Protein AF-A0A6J2YQ98-F1 (afdb_monomer_lite)

pLDDT: mean 81.85, std 14.24, range [52.94, 97.56]

Foldseek 3Di:
DPVVVVVVVVVVVVVVVVVVVVVVVVVVVVVVVVVVVVVVVVVPDDDPPPPDPDDDDDDDDPDPPDDDPCQQVDADPNHGPLFAWDWDWDQDQWWIKIFIATSVRHTDDIWILVNVPQDTNRRNDPVSVVSRVVVVQVVCVVVVRPGD

Radius of gyration: 34.72 Å; chains: 1; bounding box: 72×34×102 Å

Sequence (148 aa):
MLNNFRYRITVTNVCNTVQTVMKNTLHLAYNLQNKIDKKIMLKSLPRKDEGTIGEKNANISTFEVYPNSFIDTLVVGGLRFRDLPIINIRTSRNNTIINVTDEKGVPKFIHSCGIEGFKNARKGTNIAAQSTAVTFGRRLIEKGIDTV

Secondary structure (DSSP, 8-state):
-HHHHHHHHHHHHHHHHHHHHHHHHHHHHHHHHHHHHHHHHHHHSPP----S-PPP-----S---S--TTGGG-EETTEEGGGS-EEEEEEETTEEEEEEE-TT--EEEEEETTTTT--GGGGGSHHHHHHHHHHHHHHHHTTT----

Structure (mmCIF, N/CA/C/O backbone):
data_AF-A0A6J2YQ98-F1
#
_entry.id   AF-A0A6J2YQ98-F1
#
loop_
_atom_site.group_PDB
_atom_site.id
_atom_site.type_symbol
_atom_site.label_atom_id
_atom_site.label_alt_id
_atom_site.label_comp_id
_atom_site.label_asym_id
_atom_site.label_entity_id
_atom_site.label_seq_id
_atom_site.pdbx_PDB_ins_code
_atom_site.Cartn_x
_atom_site.Cartn_y
_atom_site.Cartn_z
_atom_site.occupancy
_atom_site.B_iso_or_equiv
_atom_site.auth_seq_id
_atom_site.auth_comp_id
_atom_site.auth_asym_id
_atom_site.auth_atom_id
_atom_site.pdbx_PDB_model_num
ATOM 1 N N . MET A 1 1 ? -53.623 20.627 77.942 1.00 53.22 1 MET A N 1
ATOM 2 C CA . MET A 1 1 ? -53.467 19.663 76.822 1.00 53.22 1 MET A CA 1
ATOM 3 C C . MET A 1 1 ? -53.182 20.304 75.451 1.00 53.22 1 MET A C 1
ATOM 5 O O . MET A 1 1 ? -52.636 19.615 74.602 1.00 53.22 1 MET A O 1
ATOM 9 N N . LEU A 1 2 ? -53.467 21.595 75.213 1.00 53.91 2 LEU A N 1
ATOM 10 C CA . LEU A 1 2 ? -53.312 22.234 73.887 1.00 53.91 2 LEU A CA 1
ATOM 11 C C . LEU A 1 2 ? -51.854 22.537 73.454 1.00 53.91 2 LEU A C 1
ATOM 13 O O . LEU A 1 2 ? -51.557 22.520 72.260 1.00 53.91 2 LEU A O 1
ATOM 17 N N . ASN A 1 3 ? -50.924 22.751 74.396 1.00 52.94 3 ASN A N 1
ATOM 18 C CA . ASN A 1 3 ? -49.529 23.112 74.077 1.00 52.94 3 ASN A CA 1
ATOM 19 C C . ASN A 1 3 ? -48.711 21.961 73.458 1.00 52.94 3 ASN A C 1
ATOM 21 O O . ASN A 1 3 ? -47.913 22.200 72.554 1.00 52.94 3 ASN A O 1
ATOM 25 N N . ASN A 1 4 ? -48.966 20.711 73.864 1.00 56.38 4 ASN A N 1
ATOM 26 C CA . ASN A 1 4 ? -48.289 19.532 73.302 1.00 56.38 4 ASN A CA 1
ATOM 27 C C . ASN A 1 4 ? -48.722 19.237 71.857 1.00 56.38 4 ASN A C 1
ATOM 29 O O . ASN A 1 4 ? -47.937 18.714 71.069 1.00 56.38 4 ASN A O 1
ATOM 33 N N . PHE A 1 5 ? -49.952 19.602 71.484 1.00 56.75 5 PHE A N 1
ATOM 34 C CA . PHE A 1 5 ? -50.463 19.396 70.128 1.00 56.75 5 PHE A CA 1
ATOM 35 C C . PHE A 1 5 ? -49.858 20.406 69.140 1.00 56.75 5 PHE A C 1
ATOM 37 O O . PHE A 1 5 ? -49.443 20.028 68.047 1.00 56.75 5 PHE A O 1
ATOM 44 N N . ARG A 1 6 ? -49.702 21.675 69.556 1.00 57.25 6 ARG A N 1
ATOM 45 C CA . ARG A 1 6 ? -49.017 22.705 68.755 1.00 57.25 6 ARG A CA 1
ATOM 46 C C . ARG A 1 6 ? -47.535 22.395 68.531 1.00 57.25 6 ARG A C 1
ATOM 48 O O . ARG A 1 6 ? -47.084 22.508 67.397 1.00 57.25 6 ARG A O 1
ATOM 55 N N . TYR A 1 7 ? -46.813 21.947 69.562 1.00 58.56 7 TYR A N 1
ATOM 56 C CA . TYR A 1 7 ? -45.402 21.550 69.433 1.00 58.56 7 TYR A CA 1
ATOM 57 C C . TYR A 1 7 ? -45.205 20.357 68.490 1.00 58.56 7 TYR A C 1
ATOM 59 O O . TYR A 1 7 ? -44.253 20.312 67.719 1.00 58.56 7 TYR A O 1
ATOM 67 N N . ARG A 1 8 ? -46.124 19.387 68.506 1.00 59.53 8 ARG A N 1
ATOM 68 C CA . ARG A 1 8 ? -46.042 18.227 67.615 1.00 59.53 8 ARG A CA 1
ATOM 69 C C . ARG A 1 8 ? -46.260 18.630 66.153 1.00 59.53 8 ARG A C 1
ATOM 71 O O . ARG A 1 8 ? -45.486 18.216 65.296 1.00 59.53 8 ARG A O 1
ATOM 78 N N . ILE A 1 9 ? -47.236 19.496 65.865 1.00 61.94 9 ILE A N 1
ATOM 79 C CA . ILE A 1 9 ? -47.488 20.010 64.505 1.00 61.94 9 ILE A CA 1
ATOM 80 C C . ILE A 1 9 ? -46.285 20.810 63.978 1.00 61.94 9 ILE A C 1
ATOM 82 O O . ILE A 1 9 ? -45.873 20.605 62.836 1.00 61.94 9 ILE A O 1
ATOM 86 N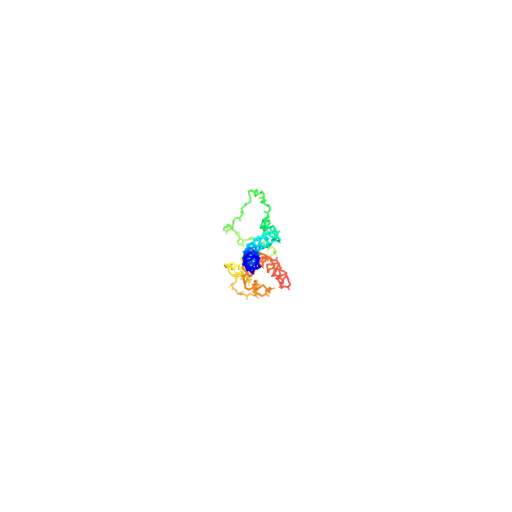 N . THR A 1 10 ? -45.676 21.677 64.796 1.00 63.69 10 THR A N 1
ATOM 87 C CA . THR A 1 10 ? -44.508 22.466 64.369 1.00 63.69 10 THR A CA 1
ATOM 88 C C . THR A 1 10 ? -43.290 21.587 64.088 1.00 63.69 10 THR A C 1
ATOM 90 O O . THR A 1 10 ? -42.658 21.761 63.050 1.00 63.69 10 THR A O 1
ATOM 93 N N . VAL A 1 11 ? -43.002 20.587 64.928 1.00 65.19 11 VAL A N 1
ATOM 94 C CA . VAL A 1 11 ? -41.884 19.649 64.706 1.00 65.19 11 VAL A CA 1
ATOM 95 C C . VAL A 1 11 ? -42.098 18.799 63.448 1.00 65.19 11 VAL A C 1
ATOM 97 O O . VAL A 1 11 ? -41.157 18.590 62.683 1.00 65.19 11 VAL A O 1
ATOM 100 N N . THR A 1 12 ? -43.333 18.363 63.176 1.00 65.19 12 THR A N 1
ATOM 101 C CA . THR A 1 12 ? -43.627 17.567 61.968 1.00 65.19 12 THR A CA 1
ATOM 102 C C . THR A 1 12 ? -43.475 18.408 60.693 1.00 65.19 12 THR A C 1
ATOM 104 O O . THR A 1 12 ? -42.912 17.942 59.704 1.00 65.19 12 THR A O 1
ATOM 107 N N . ASN A 1 13 ? -43.895 19.677 60.727 1.00 62.59 13 ASN A N 1
ATOM 108 C CA . ASN A 1 13 ? -43.735 20.603 59.602 1.00 62.59 13 ASN A CA 1
ATOM 109 C C . ASN A 1 13 ? -42.267 20.967 59.336 1.00 62.59 13 ASN A C 1
ATOM 111 O O . ASN A 1 13 ? -41.870 21.047 58.176 1.00 62.59 13 ASN A O 1
ATOM 115 N N . VAL A 1 14 ? -41.454 21.139 60.384 1.00 70.81 14 VAL A N 1
ATOM 116 C CA . VAL A 1 14 ? -40.002 21.360 60.257 1.00 70.81 14 VAL A CA 1
ATOM 117 C C . VAL A 1 14 ? -39.303 20.118 59.691 1.00 70.81 14 VAL A C 1
ATOM 119 O O . VAL A 1 14 ? -38.440 20.233 58.827 1.00 70.81 14 VAL A O 1
ATOM 122 N N . CYS A 1 15 ? -39.698 18.915 60.111 1.00 63.50 15 CYS A N 1
ATOM 123 C CA . CYS A 1 15 ? -39.134 17.678 59.571 1.00 63.50 15 CYS A CA 1
ATOM 124 C C . CYS A 1 15 ? -39.439 17.517 58.068 1.00 63.50 15 CYS A C 1
ATOM 126 O O . CYS A 1 15 ? -38.535 17.258 57.272 1.00 63.50 15 CYS A O 1
ATOM 128 N N . ASN A 1 16 ? -40.686 17.773 57.656 1.00 62.91 16 ASN A N 1
ATOM 129 C CA . ASN A 1 16 ? -41.101 17.686 56.254 1.00 62.91 16 ASN A CA 1
ATOM 130 C C . ASN A 1 16 ? -40.417 18.733 55.357 1.00 62.91 16 ASN A C 1
ATOM 132 O O . ASN A 1 16 ? -40.047 18.422 54.220 1.00 62.91 16 ASN A O 1
ATOM 136 N N . THR A 1 17 ? -40.204 19.960 55.843 1.00 61.38 17 THR A N 1
ATOM 137 C CA . THR A 1 17 ? -39.467 20.985 55.086 1.00 61.38 17 THR A CA 1
ATOM 138 C C . THR A 1 17 ? -37.991 20.627 54.942 1.00 61.38 17 THR A C 1
ATOM 140 O O . THR A 1 17 ? -37.473 20.690 53.829 1.00 61.38 17 THR A O 1
ATOM 143 N N . VAL A 1 18 ? -37.331 20.145 56.002 1.00 67.19 18 VAL A N 1
ATOM 144 C CA . VAL A 1 18 ? -35.937 19.666 55.934 1.00 67.19 18 VAL A CA 1
ATOM 145 C C . VAL A 1 18 ? -35.798 18.515 54.932 1.00 67.19 18 VAL A C 1
ATOM 147 O O . VAL A 1 18 ? -34.901 18.532 54.088 1.00 67.19 18 VAL A O 1
ATOM 150 N N . GLN A 1 19 ? -36.722 17.553 54.943 1.00 62.03 19 GLN A N 1
ATOM 151 C CA . GLN A 1 19 ? -36.682 16.401 54.040 1.00 62.03 19 GLN A CA 1
ATOM 152 C C . GLN A 1 19 ? -36.931 16.784 52.571 1.00 62.03 19 GLN A C 1
ATOM 154 O O . GLN A 1 19 ? -36.364 16.175 51.663 1.00 62.03 19 GLN A O 1
ATOM 159 N N . THR A 1 20 ? -37.727 17.827 52.326 1.00 61.16 20 THR A N 1
ATOM 160 C CA . THR A 1 20 ? -37.971 18.370 50.979 1.00 61.16 20 THR A CA 1
ATOM 161 C C . THR A 1 20 ? -36.767 19.166 50.465 1.00 61.16 20 THR A C 1
ATOM 163 O O . THR A 1 20 ? -36.365 19.000 49.313 1.00 61.16 20 THR A O 1
ATOM 166 N N . VAL A 1 21 ? -36.126 19.966 51.326 1.00 63.75 21 VAL A N 1
ATOM 167 C CA . VAL A 1 21 ? -34.891 20.698 50.994 1.00 63.75 21 VAL A CA 1
ATOM 168 C C . VAL A 1 21 ? -33.754 19.727 50.664 1.00 63.75 21 VAL A C 1
ATOM 170 O O . VAL A 1 21 ? -33.077 19.923 49.658 1.00 63.75 21 VAL A O 1
ATOM 173 N N . MET A 1 22 ? -33.595 18.644 51.436 1.00 60.69 22 MET A N 1
ATOM 174 C CA . MET A 1 22 ? -32.572 17.621 51.180 1.00 60.69 22 MET A CA 1
ATOM 175 C C . MET A 1 22 ? -32.788 16.849 49.870 1.00 60.69 22 MET A C 1
ATOM 177 O O . MET A 1 22 ? -31.829 16.553 49.161 1.00 60.69 22 MET A O 1
ATOM 181 N N . LYS A 1 23 ? -34.037 16.542 49.496 1.00 63.16 23 LYS A N 1
ATOM 182 C CA . LYS A 1 23 ? -34.330 15.901 48.199 1.00 63.16 23 LYS A CA 1
ATOM 183 C C . LYS A 1 23 ? -33.979 16.814 47.020 1.00 63.16 23 LYS A C 1
ATOM 185 O O . LYS A 1 23 ? -33.380 16.359 46.046 1.00 63.16 23 LYS A O 1
ATOM 190 N N . ASN A 1 24 ? -34.293 18.104 47.122 1.00 62.91 24 ASN A N 1
ATOM 191 C CA . ASN A 1 24 ? -34.018 19.071 46.057 1.00 62.91 24 ASN A CA 1
ATOM 192 C C . ASN A 1 24 ? -32.517 19.362 45.897 1.00 62.91 24 ASN A C 1
ATOM 194 O O . ASN A 1 24 ? -32.040 19.520 44.771 1.00 62.91 24 ASN A O 1
ATOM 198 N N . THR A 1 25 ? -31.748 19.379 46.990 1.00 64.31 25 THR A N 1
ATOM 199 C CA . THR A 1 25 ? -30.288 19.554 46.922 1.00 64.31 25 THR A CA 1
ATOM 200 C C . THR A 1 25 ? -29.582 18.353 46.297 1.00 64.31 25 THR A C 1
ATOM 202 O O . THR A 1 25 ? -28.637 18.556 45.537 1.00 64.31 25 THR A O 1
ATOM 205 N N . LEU A 1 26 ? -30.063 17.124 46.516 1.00 68.12 26 LEU A N 1
ATOM 206 C CA . LEU A 1 26 ? -29.508 15.922 45.875 1.00 68.12 26 LEU A CA 1
ATOM 207 C C . LEU A 1 26 ? -29.696 15.929 44.347 1.00 68.12 26 LEU A C 1
ATOM 209 O O . LEU A 1 26 ? -28.757 15.630 43.607 1.00 68.12 26 LEU A O 1
ATOM 213 N N . HIS A 1 27 ? -30.869 16.340 43.854 1.00 69.38 27 HIS A N 1
ATOM 214 C CA . HIS A 1 27 ? -31.119 16.465 42.411 1.00 69.38 27 HIS A CA 1
ATOM 215 C C . HIS A 1 27 ? -30.264 17.555 41.746 1.00 69.38 27 HIS A C 1
ATOM 217 O O . HIS A 1 27 ? -29.793 17.378 40.617 1.00 69.38 27 HIS A O 1
ATOM 223 N N . LEU A 1 28 ? -30.034 18.680 42.432 1.00 68.69 28 LEU A N 1
ATOM 224 C CA . LEU A 1 28 ? -29.165 19.743 41.924 1.00 68.69 28 LEU A CA 1
ATOM 225 C C . LEU A 1 28 ? -27.690 19.308 41.925 1.00 68.69 28 LEU A C 1
ATOM 227 O O . LEU A 1 28 ? -26.981 19.543 40.943 1.00 68.69 28 LEU A O 1
ATOM 231 N N . ALA A 1 29 ? -27.252 18.615 42.982 1.00 73.69 29 ALA A N 1
ATOM 232 C CA . ALA A 1 29 ? -25.903 18.069 43.103 1.00 73.69 29 ALA A CA 1
ATOM 233 C C . ALA A 1 29 ? -25.587 17.056 41.991 1.00 73.69 29 ALA A C 1
ATOM 235 O O . ALA A 1 29 ? -24.524 17.140 41.382 1.00 73.69 29 ALA A O 1
ATOM 236 N N . TYR A 1 30 ? -26.525 16.170 41.641 1.00 76.25 30 TYR A N 1
ATOM 237 C CA . TYR A 1 30 ? -26.345 15.201 40.552 1.00 76.25 30 TYR A CA 1
ATOM 238 C C . TYR A 1 30 ? -26.133 15.870 39.181 1.00 76.25 30 TYR A C 1
ATOM 240 O O . TYR A 1 30 ? -25.243 15.498 38.415 1.00 76.25 30 TYR A O 1
ATOM 248 N N . ASN A 1 31 ? -26.903 16.919 38.878 1.00 74.00 31 ASN A N 1
ATOM 249 C CA . ASN A 1 31 ? -26.742 17.677 37.634 1.00 74.00 31 ASN A CA 1
ATOM 250 C C . ASN A 1 31 ? -25.405 18.435 37.570 1.00 74.00 31 ASN A C 1
ATOM 252 O O . ASN A 1 31 ? -24.818 18.573 36.494 1.00 74.00 31 ASN A O 1
ATOM 256 N N . LEU A 1 32 ? -24.919 18.927 38.712 1.00 73.19 32 LEU A N 1
ATOM 257 C CA . LEU A 1 32 ? -23.595 19.539 38.832 1.00 73.19 32 LEU A CA 1
ATOM 258 C C . LEU A 1 32 ? -22.481 18.504 38.651 1.00 73.19 32 LEU A C 1
ATOM 260 O O . LEU A 1 32 ? -21.545 18.771 37.899 1.00 73.19 32 LEU A O 1
ATOM 264 N N . GLN A 1 33 ? -22.620 17.320 39.252 1.00 74.25 33 GLN A N 1
ATOM 265 C CA . GLN A 1 33 ? -21.677 16.212 39.112 1.00 74.25 33 GLN A CA 1
ATOM 266 C C . GLN A 1 33 ? -21.517 15.813 37.640 1.00 74.25 33 GLN A C 1
ATOM 268 O O . GLN A 1 33 ? -20.411 15.856 37.116 1.00 74.25 33 GLN A O 1
ATOM 273 N N . ASN A 1 34 ? -22.623 15.612 36.915 1.00 76.06 34 ASN A N 1
ATOM 274 C CA . ASN A 1 34 ? -22.590 15.296 35.481 1.00 76.06 34 ASN A CA 1
ATOM 275 C C . ASN A 1 34 ? -21.886 16.378 34.638 1.00 76.06 34 ASN A C 1
ATOM 277 O O . ASN A 1 34 ? -21.199 16.073 33.659 1.00 76.06 34 ASN A O 1
ATOM 281 N N . LYS A 1 35 ? -22.036 17.662 34.997 1.00 78.56 35 LYS A N 1
ATOM 282 C CA . LYS A 1 35 ? -21.326 18.768 34.328 1.00 78.56 35 LYS A CA 1
ATOM 283 C C . LYS A 1 35 ? -19.828 18.754 34.637 1.00 78.56 35 LYS A C 1
ATOM 285 O O . LYS A 1 35 ? -19.029 19.032 33.741 1.00 78.56 35 LYS A O 1
ATOM 290 N N . ILE A 1 36 ? -19.455 18.448 35.878 1.00 83.25 36 ILE A N 1
ATOM 29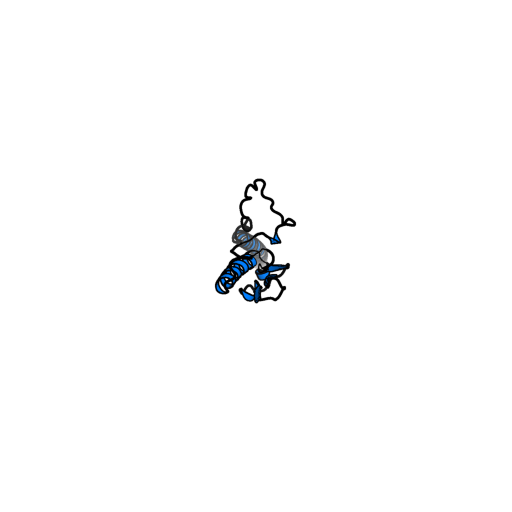1 C CA . ILE A 1 36 ? -18.061 18.318 36.316 1.00 83.25 36 ILE A CA 1
ATOM 292 C C . ILE A 1 36 ? -17.409 17.126 35.610 1.00 83.25 36 ILE A C 1
ATOM 294 O O . ILE A 1 36 ? -16.365 17.306 34.987 1.00 83.25 36 ILE A O 1
ATOM 298 N N . ASP A 1 37 ? -18.066 15.970 35.591 1.00 83.62 37 ASP A N 1
ATOM 299 C CA . ASP A 1 37 ? -17.577 14.746 34.953 1.00 83.62 37 ASP A CA 1
ATOM 300 C C . ASP A 1 37 ? -17.385 14.949 33.448 1.00 83.62 37 ASP A C 1
ATOM 302 O O . ASP A 1 37 ? -16.333 14.621 32.900 1.00 83.62 37 ASP A O 1
ATOM 306 N N . LYS A 1 38 ? -18.333 15.618 32.775 1.00 84.44 38 LYS A N 1
ATOM 307 C CA . LYS A 1 38 ? -18.187 15.990 31.359 1.00 84.44 38 LYS A CA 1
ATOM 308 C C . LYS A 1 38 ? -17.011 16.946 31.128 1.00 84.44 38 LYS A C 1
ATOM 310 O O . LYS A 1 38 ? -16.306 16.817 30.129 1.00 84.44 38 LYS A O 1
ATOM 315 N N . LYS A 1 39 ? -16.770 17.897 32.036 1.00 86.81 39 LYS A N 1
ATOM 316 C CA . LYS A 1 39 ? -15.644 18.845 31.956 1.00 86.81 39 LYS A CA 1
ATOM 317 C C . LYS A 1 39 ? -14.295 18.161 32.208 1.00 86.81 39 LYS A C 1
ATOM 319 O O . LYS 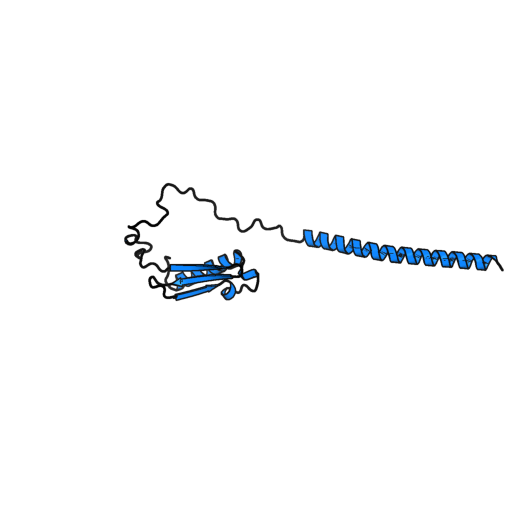A 1 39 ? -13.321 18.505 31.543 1.00 86.81 39 LYS A O 1
ATOM 324 N N . ILE A 1 40 ? -14.234 17.203 33.132 1.00 85.44 40 ILE A N 1
ATOM 325 C CA . ILE A 1 40 ? -13.049 16.375 33.401 1.00 85.44 40 ILE A CA 1
ATOM 326 C C . ILE A 1 40 ? -12.767 15.470 32.198 1.00 85.44 40 ILE A C 1
ATOM 328 O O . ILE A 1 40 ? -11.641 15.450 31.705 1.00 85.44 40 ILE A O 1
ATOM 332 N N . MET A 1 41 ? -13.799 14.820 31.651 1.00 84.44 41 MET A N 1
ATOM 333 C CA . MET A 1 41 ? -13.700 14.00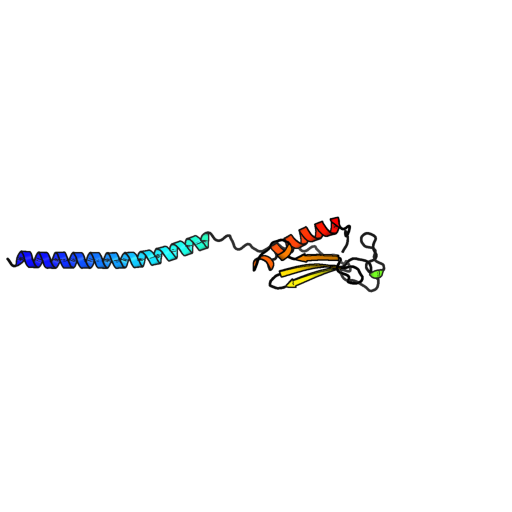5 30.440 1.00 84.44 41 MET A CA 1
ATOM 334 C C . MET A 1 41 ? -13.160 14.826 29.261 1.00 84.44 41 MET A C 1
ATOM 336 O O . MET A 1 41 ? -12.207 14.410 28.609 1.00 84.44 41 MET A O 1
ATOM 340 N N . LEU A 1 42 ? -13.694 16.030 29.028 1.00 81.81 42 LEU A N 1
ATOM 341 C CA . LEU A 1 42 ? -13.219 16.929 27.970 1.00 81.81 42 LEU A CA 1
ATOM 342 C C . LEU A 1 42 ? -11.751 17.351 28.144 1.00 81.81 42 LEU A C 1
ATOM 344 O O . LEU A 1 42 ? -11.052 17.519 27.151 1.00 81.81 42 LEU A O 1
ATOM 348 N N . LYS A 1 43 ? -11.273 17.510 29.384 1.00 82.81 43 LYS A N 1
ATOM 349 C CA . LYS A 1 43 ? -9.861 17.818 29.676 1.00 82.81 43 LYS A CA 1
ATOM 350 C C . LYS A 1 43 ? -8.931 16.617 29.512 1.00 82.81 43 LYS A C 1
ATOM 352 O O . LYS A 1 43 ? -7.747 16.815 29.268 1.00 82.81 43 LYS A O 1
ATOM 357 N N . SER A 1 44 ? -9.456 15.403 29.681 1.00 80.38 44 SER A N 1
ATOM 358 C CA . SER A 1 44 ? -8.713 14.152 29.490 1.00 80.38 44 SER A CA 1
ATOM 359 C C . SER A 1 44 ? -8.562 13.755 28.022 1.00 80.38 44 SER A C 1
ATOM 361 O O . SER A 1 44 ? -7.775 12.865 27.707 1.00 80.38 44 SER A O 1
ATOM 363 N N . LEU A 1 45 ? -9.303 14.410 27.120 1.00 80.44 45 LEU A N 1
ATOM 364 C CA . LEU A 1 45 ? -9.106 14.217 25.693 1.00 80.44 45 LEU A CA 1
ATOM 365 C C . LEU A 1 45 ? -7.670 14.630 25.337 1.00 80.44 45 LEU A C 1
ATOM 367 O O . LEU A 1 45 ? -7.221 15.697 25.771 1.00 80.44 45 LEU A O 1
ATOM 371 N N . PRO A 1 46 ? -6.950 13.819 24.545 1.00 74.50 46 PRO A N 1
ATOM 372 C CA . PRO A 1 46 ? -5.675 14.246 23.995 1.00 74.50 46 PRO A CA 1
ATOM 373 C C . PRO A 1 46 ? -5.869 15.572 23.252 1.00 74.50 46 PRO A C 1
ATOM 375 O O . PRO A 1 46 ? -6.947 15.840 22.704 1.00 74.50 46 PRO A O 1
ATOM 378 N N . ARG A 1 47 ? -4.831 16.421 23.246 1.00 72.56 47 ARG A N 1
ATOM 379 C CA . ARG A 1 47 ? -4.848 17.629 22.412 1.00 72.56 47 ARG A CA 1
ATOM 380 C C . ARG A 1 47 ? -5.191 17.190 20.993 1.00 72.56 47 ARG A C 1
ATOM 382 O O . ARG A 1 47 ? -4.748 16.134 20.554 1.00 72.56 47 ARG A O 1
ATOM 389 N N . LYS A 1 48 ? -6.033 17.968 20.314 1.00 64.56 48 LYS A N 1
ATOM 390 C CA . LYS A 1 48 ? -6.359 17.730 18.911 1.00 64.56 48 LYS A CA 1
ATOM 391 C C . LYS A 1 48 ? -5.031 17.793 18.160 1.00 64.56 48 LYS A C 1
ATOM 393 O O . LYS A 1 48 ? -4.519 18.893 17.985 1.00 64.56 48 LYS A O 1
ATOM 398 N N . ASP A 1 49 ? -4.452 16.632 17.849 1.00 64.38 49 ASP A N 1
ATOM 399 C CA . ASP A 1 49 ? -3.197 16.542 17.110 1.00 64.38 49 ASP A CA 1
ATOM 400 C C . ASP A 1 49 ? -3.339 17.444 15.887 1.00 64.38 49 ASP A C 1
ATOM 402 O O . ASP A 1 49 ? -4.336 17.353 15.157 1.00 64.38 49 ASP A O 1
ATOM 406 N N . GLU A 1 50 ? -2.383 18.350 15.694 1.00 58.47 50 GLU A N 1
ATOM 407 C CA . GLU A 1 50 ? -2.270 19.178 14.495 1.00 58.47 50 GLU A CA 1
ATOM 408 C C . GLU A 1 50 ? -1.856 18.297 13.308 1.00 58.47 50 GLU A C 1
ATOM 410 O O . GLU A 1 50 ? -0.803 18.464 12.714 1.00 58.47 50 GLU A O 1
ATOM 415 N N . GLY A 1 51 ? -2.681 17.301 12.986 1.00 62.28 51 GLY A N 1
ATOM 416 C CA . GLY A 1 51 ? -2.465 16.362 11.902 1.00 62.28 51 GLY A CA 1
ATOM 417 C C . GLY A 1 51 ? -1.121 15.631 11.938 1.00 62.28 51 GLY A C 1
ATOM 418 O O . GLY A 1 51 ? -0.328 15.679 12.875 1.00 62.28 51 GLY A O 1
ATOM 419 N N . THR A 1 52 ? -0.876 14.907 10.858 1.00 56.16 52 THR A N 1
ATOM 420 C CA . THR A 1 52 ? 0.463 14.477 10.475 1.00 56.16 52 THR A CA 1
ATOM 421 C C . THR A 1 52 ? 1.167 15.696 9.891 1.00 56.16 52 THR A C 1
ATOM 423 O O . THR A 1 52 ? 0.706 16.201 8.865 1.00 56.16 52 THR A O 1
ATOM 426 N N . ILE A 1 53 ? 2.241 16.175 10.525 1.00 62.38 53 ILE A N 1
ATOM 427 C CA . ILE A 1 53 ? 3.110 17.216 9.956 1.00 62.38 53 ILE A CA 1
ATOM 428 C C . ILE A 1 53 ? 3.494 16.775 8.540 1.00 62.38 53 ILE A C 1
ATOM 430 O O . ILE A 1 53 ? 4.138 15.743 8.356 1.00 62.38 53 ILE A O 1
ATOM 434 N N . GLY A 1 54 ? 3.009 17.520 7.545 1.00 62.97 54 GLY A N 1
ATOM 435 C CA . GLY A 1 54 ? 3.390 17.328 6.154 1.00 62.97 54 GLY A CA 1
ATOM 436 C C . GLY A 1 54 ? 4.878 17.609 5.976 1.00 62.97 54 GLY A C 1
ATOM 437 O O . GLY A 1 54 ? 5.472 18.392 6.722 1.00 62.97 54 GLY A O 1
ATOM 438 N N . GLU A 1 55 ? 5.485 16.945 5.002 1.00 69.06 55 GLU A N 1
ATOM 439 C CA . GLU A 1 55 ? 6.885 17.153 4.653 1.00 69.06 55 GLU A CA 1
ATOM 440 C C . GLU A 1 55 ? 7.132 18.615 4.233 1.00 69.06 55 GLU A C 1
ATOM 442 O O . GLU A 1 55 ? 6.261 19.272 3.657 1.00 69.06 55 GLU A O 1
ATOM 447 N N . LYS A 1 56 ? 8.304 19.162 4.575 1.00 64.38 56 LYS A N 1
ATOM 448 C CA . LYS A 1 56 ? 8.642 20.565 4.294 1.00 64.38 56 LYS A CA 1
ATOM 449 C C . LYS A 1 56 ? 8.772 20.758 2.781 1.00 64.38 56 LYS A C 1
ATOM 451 O O . LYS A 1 56 ? 9.515 20.023 2.143 1.00 64.38 56 LYS A O 1
ATOM 456 N N . ASN A 1 57 ? 8.098 21.771 2.232 1.00 55.47 57 ASN A N 1
ATOM 457 C CA . ASN A 1 57 ? 8.182 22.116 0.810 1.00 55.47 57 ASN A CA 1
ATOM 458 C C . ASN A 1 57 ? 9.650 22.324 0.396 1.00 55.47 57 ASN A C 1
ATOM 460 O O . ASN A 1 57 ? 10.293 23.278 0.841 1.00 55.47 57 ASN A O 1
ATOM 464 N N . ALA A 1 58 ? 10.179 21.430 -0.441 1.00 61.84 58 ALA A N 1
ATOM 465 C CA . ALA A 1 58 ? 11.482 21.602 -1.066 1.00 61.84 58 ALA A CA 1
ATOM 466 C C . ALA A 1 58 ? 11.406 22.733 -2.103 1.00 61.84 58 ALA A C 1
ATOM 468 O O . ALA A 1 58 ? 10.415 22.872 -2.820 1.00 61.84 58 ALA A O 1
ATOM 469 N N . ASN A 1 59 ? 12.447 23.563 -2.169 1.00 61.78 59 ASN A N 1
ATOM 470 C CA . ASN A 1 59 ? 12.542 24.646 -3.141 1.00 61.78 59 ASN A CA 1
ATOM 471 C C . ASN A 1 59 ? 12.848 24.025 -4.516 1.00 61.78 59 ASN A C 1
ATOM 473 O O . ASN A 1 59 ? 13.975 23.606 -4.771 1.00 61.78 59 ASN A O 1
ATOM 477 N N . ILE A 1 60 ? 11.821 23.879 -5.355 1.00 66.62 60 ILE A N 1
ATOM 478 C CA . ILE A 1 60 ? 11.921 23.271 -6.687 1.00 66.62 60 ILE A CA 1
ATOM 479 C C . ILE A 1 60 ? 12.600 24.286 -7.614 1.00 66.62 60 ILE A C 1
ATOM 481 O O . ILE A 1 60 ? 11.952 25.112 -8.252 1.00 66.62 60 ILE A O 1
ATOM 485 N N . SER A 1 61 ? 13.929 24.257 -7.666 1.00 60.53 61 SER A N 1
ATOM 486 C CA . SER A 1 61 ? 14.686 24.835 -8.778 1.00 60.53 61 SER A CA 1
ATOM 487 C C . SER A 1 61 ? 14.262 24.158 -10.088 1.00 60.53 61 SER A C 1
ATOM 489 O O . SER A 1 61 ? 13.984 22.966 -10.062 1.00 60.53 61 SER A O 1
ATOM 491 N N . THR A 1 62 ? 14.236 24.912 -11.189 1.00 64.25 62 THR A N 1
ATOM 492 C CA . THR A 1 62 ? 13.846 24.645 -12.597 1.00 64.25 62 THR A CA 1
ATOM 493 C C . THR A 1 62 ? 14.153 23.253 -13.200 1.00 64.25 62 THR A C 1
ATOM 495 O O . THR A 1 62 ? 14.766 23.149 -14.257 1.00 64.25 62 THR A O 1
ATOM 498 N N . PHE A 1 63 ? 13.739 22.162 -12.569 1.00 67.31 63 PHE A N 1
ATOM 499 C CA . PHE A 1 63 ? 13.713 20.833 -13.171 1.00 67.31 63 PHE A CA 1
ATOM 500 C C . PHE A 1 63 ? 12.385 20.661 -13.913 1.00 67.31 63 PHE A C 1
ATOM 502 O O . PHE A 1 63 ? 11.338 21.083 -13.416 1.00 67.31 63 PHE A O 1
ATOM 509 N N . GLU A 1 64 ? 12.406 20.059 -15.105 1.00 71.44 64 GLU A N 1
ATOM 510 C CA . GLU A 1 64 ? 11.177 19.615 -15.769 1.00 71.44 64 GLU A CA 1
ATOM 511 C C . GLU A 1 64 ? 10.539 18.512 -14.910 1.00 71.44 64 GLU A C 1
ATOM 513 O O . GLU A 1 64 ? 10.971 17.365 -14.916 1.00 71.44 64 GLU A O 1
ATOM 518 N N . VAL A 1 65 ? 9.539 18.888 -14.105 1.00 80.38 65 VAL A N 1
ATOM 519 C CA . VAL A 1 65 ? 8.841 17.996 -13.157 1.00 80.38 65 VAL A CA 1
ATOM 520 C C . VAL A 1 65 ? 7.898 17.022 -13.874 1.00 80.38 65 VAL A C 1
ATOM 522 O O . VAL A 1 65 ? 7.521 15.991 -13.321 1.00 80.38 65 VAL A O 1
ATOM 525 N N . TYR A 1 66 ? 7.493 17.353 -15.099 1.00 83.06 66 TYR A N 1
ATOM 526 C CA . TYR A 1 66 ? 6.467 16.629 -15.836 1.00 83.06 66 TYR A CA 1
ATOM 527 C C . TYR A 1 66 ? 7.058 15.804 -16.980 1.00 83.06 66 TYR A C 1
ATOM 529 O O . TYR A 1 66 ? 8.039 16.219 -17.596 1.00 83.06 66 TYR A O 1
ATOM 537 N N . PRO A 1 67 ? 6.437 14.659 -17.306 1.00 84.06 67 PRO A N 1
ATOM 538 C CA . PRO A 1 67 ? 6.870 13.833 -18.418 1.00 84.06 67 PRO A CA 1
ATOM 539 C C . PRO A 1 67 ? 6.724 14.566 -19.757 1.00 84.06 67 PRO A C 1
ATOM 541 O O . PRO A 1 67 ? 5.681 15.150 -20.052 1.00 84.06 67 PRO A O 1
ATOM 544 N N . ASN A 1 68 ? 7.774 14.507 -20.577 1.00 86.88 68 ASN A N 1
ATOM 545 C CA . ASN A 1 68 ? 7.807 15.034 -21.941 1.00 86.88 68 ASN A CA 1
ATOM 546 C C . ASN A 1 68 ? 7.810 13.880 -22.967 1.00 86.88 68 ASN A C 1
ATOM 548 O O . ASN A 1 68 ? 7.897 12.706 -22.608 1.00 86.88 68 ASN A O 1
ATOM 552 N N . SER A 1 69 ? 7.730 14.198 -24.262 1.00 85.75 69 SER A N 1
ATOM 553 C CA . SER A 1 69 ? 7.672 13.182 -25.331 1.00 85.75 69 SER A CA 1
ATOM 554 C C . SER A 1 69 ? 8.905 12.267 -25.404 1.00 85.75 69 SER A C 1
ATOM 556 O O . SER A 1 69 ? 8.857 11.253 -26.095 1.00 85.75 69 SER A O 1
ATOM 558 N N . PHE A 1 70 ? 10.005 12.617 -24.736 1.00 82.88 70 PHE A N 1
ATOM 559 C CA . PHE A 1 70 ? 11.253 11.856 -24.754 1.00 82.88 70 PHE A CA 1
ATOM 560 C C . PHE A 1 70 ? 11.410 10.939 -23.535 1.00 82.88 70 PHE A C 1
ATOM 562 O O . PHE A 1 70 ? 12.423 10.244 -23.428 1.00 82.88 70 PHE A O 1
ATOM 569 N N . ILE A 1 71 ? 10.419 10.884 -22.637 1.00 85.50 71 ILE A N 1
ATOM 570 C CA . ILE A 1 71 ? 10.532 10.134 -21.382 1.00 85.50 71 ILE A CA 1
ATOM 571 C C . ILE A 1 71 ? 10.738 8.628 -21.584 1.00 85.50 71 ILE A C 1
ATOM 573 O O . ILE A 1 71 ? 11.399 7.995 -20.771 1.00 85.50 71 ILE A O 1
ATOM 577 N N . ASP A 1 72 ? 10.284 8.059 -22.701 1.00 81.19 72 ASP A N 1
ATOM 578 C CA . ASP A 1 72 ? 10.484 6.638 -23.022 1.00 81.19 72 ASP A CA 1
ATOM 579 C C . ASP A 1 72 ? 11.968 6.238 -23.113 1.00 81.19 72 ASP A C 1
ATOM 581 O O . ASP A 1 72 ? 12.314 5.067 -22.944 1.00 81.19 72 ASP A O 1
ATOM 585 N N . THR A 1 73 ? 12.855 7.205 -23.372 1.00 84.31 73 THR A N 1
ATOM 586 C CA . THR A 1 73 ? 14.311 6.992 -23.404 1.00 84.31 73 THR A CA 1
ATOM 587 C C . THR A 1 73 ? 14.970 7.096 -22.030 1.00 84.31 73 THR A C 1
ATOM 589 O O . THR A 1 73 ? 16.117 6.678 -21.870 1.00 84.31 73 THR A O 1
ATOM 592 N N . LEU A 1 74 ? 14.254 7.625 -21.035 1.00 87.50 74 LEU A N 1
ATOM 593 C CA . LEU A 1 74 ? 14.755 7.770 -19.679 1.00 87.50 74 LEU A CA 1
ATOM 594 C C . LEU A 1 74 ? 14.924 6.390 -19.043 1.00 87.50 74 LEU A C 1
ATOM 596 O O . LEU A 1 74 ? 13.997 5.578 -19.023 1.00 87.50 74 LEU A O 1
ATOM 600 N N . VAL A 1 75 ? 16.115 6.147 -18.498 1.00 88.62 75 VAL A N 1
ATOM 601 C CA . VAL A 1 75 ? 16.425 4.939 -17.735 1.00 88.62 75 VAL A CA 1
ATOM 602 C C . VAL A 1 75 ? 16.436 5.284 -16.251 1.00 88.62 75 VAL A C 1
ATOM 604 O O . VAL A 1 75 ? 17.237 6.107 -15.809 1.00 88.62 75 VAL A O 1
ATOM 607 N N . VAL A 1 76 ? 15.562 4.639 -15.481 1.00 86.50 76 VAL A N 1
ATOM 608 C CA . VAL A 1 76 ? 15.435 4.791 -14.026 1.00 86.50 76 VAL A CA 1
ATOM 609 C C . VAL A 1 76 ? 15.668 3.423 -13.392 1.00 86.50 76 VAL A C 1
ATOM 611 O O . VAL A 1 76 ? 15.027 2.446 -13.767 1.00 86.50 76 VAL A O 1
ATOM 614 N N . GLY A 1 77 ? 16.638 3.314 -12.479 1.00 83.31 77 GLY A N 1
ATOM 615 C CA . GLY A 1 77 ? 16.947 2.036 -11.817 1.00 83.31 77 GLY A CA 1
ATOM 616 C C . GLY A 1 77 ? 17.403 0.914 -12.766 1.00 83.31 77 GLY A C 1
ATOM 617 O O . GLY A 1 77 ? 17.299 -0.257 -12.424 1.00 83.31 77 GLY A O 1
ATOM 618 N N . GLY A 1 78 ? 17.884 1.255 -13.970 1.00 86.62 78 GLY A N 1
ATOM 619 C CA . GLY A 1 78 ? 18.283 0.286 -15.002 1.00 86.62 78 GLY A CA 1
ATOM 620 C C . GLY A 1 78 ? 17.152 -0.175 -15.932 1.00 86.62 78 GLY A C 1
ATOM 621 O O . GLY A 1 78 ? 17.421 -0.903 -16.886 1.00 86.62 78 GLY A O 1
ATOM 622 N N . LEU A 1 79 ? 15.915 0.283 -15.710 1.00 88.94 79 LEU A N 1
ATOM 623 C CA . LEU A 1 79 ? 14.758 0.034 -16.573 1.00 88.94 79 LEU A CA 1
ATOM 624 C C . LEU A 1 79 ? 14.397 1.287 -17.369 1.00 88.94 79 LEU A C 1
ATOM 626 O O . LEU A 1 79 ? 14.583 2.408 -16.898 1.00 88.94 79 LEU A O 1
ATOM 630 N N . ARG A 1 80 ? 13.866 1.111 -18.581 1.00 90.69 80 ARG A N 1
ATOM 631 C CA . ARG A 1 80 ? 13.277 2.228 -19.334 1.00 90.69 80 ARG A CA 1
ATOM 632 C C . ARG A 1 80 ? 11.977 2.644 -18.663 1.00 90.69 80 ARG A C 1
ATOM 634 O O . ARG A 1 80 ? 11.261 1.785 -18.157 1.00 90.69 80 ARG A O 1
ATOM 641 N N . PHE A 1 81 ? 11.628 3.923 -18.746 1.00 90.25 81 PHE A N 1
ATOM 642 C CA . PHE A 1 81 ? 10.403 4.453 -18.143 1.00 90.25 81 PHE A CA 1
ATOM 643 C C . PHE A 1 81 ? 9.136 3.674 -18.539 1.00 90.25 81 PHE A C 1
ATOM 645 O O . PHE A 1 81 ? 8.271 3.427 -17.706 1.00 90.25 81 PHE A O 1
ATOM 652 N N . ARG A 1 82 ? 9.056 3.221 -19.797 1.00 89.31 82 ARG A N 1
ATOM 653 C CA . ARG A 1 82 ? 7.938 2.418 -20.318 1.00 89.31 82 ARG A CA 1
ATOM 654 C C . ARG A 1 82 ? 7.776 1.054 -19.637 1.00 89.31 82 ARG A C 1
ATOM 656 O O . ARG A 1 82 ? 6.659 0.555 -19.564 1.00 89.31 82 ARG A O 1
ATOM 663 N N . ASP A 1 83 ? 8.876 0.456 -19.192 1.00 90.69 83 ASP A N 1
ATOM 664 C CA . ASP A 1 83 ? 8.908 -0.902 -18.640 1.00 90.69 83 ASP A CA 1
ATOM 665 C C . ASP A 1 83 ? 8.860 -0.892 -17.100 1.00 90.69 83 ASP A C 1
ATOM 667 O O . ASP A 1 83 ? 9.034 -1.930 -16.462 1.00 90.69 83 ASP A O 1
ATOM 671 N N . LEU A 1 84 ? 8.653 0.279 -16.486 1.00 92.69 84 LEU A N 1
ATOM 672 C CA . LEU A 1 84 ? 8.535 0.395 -15.039 1.00 92.69 84 LEU A CA 1
ATOM 673 C C . LEU A 1 84 ? 7.202 -0.192 -14.543 1.00 92.69 84 LEU A C 1
ATOM 675 O O . LEU A 1 84 ? 6.150 0.039 -15.148 1.00 92.69 84 LEU A O 1
ATOM 679 N N . PRO A 1 85 ? 7.219 -0.921 -13.414 1.00 94.06 85 PRO A N 1
ATOM 680 C CA . PRO A 1 85 ? 5.997 -1.355 -12.759 1.00 94.06 85 PRO A CA 1
ATOM 681 C C . PRO A 1 85 ? 5.242 -0.151 -12.188 1.00 94.06 85 PRO A C 1
ATOM 683 O O . PRO A 1 85 ? 5.832 0.784 -11.662 1.00 94.06 85 PRO A O 1
ATOM 686 N N . ILE A 1 86 ? 3.913 -0.197 -12.247 1.00 95.25 86 ILE A N 1
ATOM 687 C CA . ILE A 1 86 ? 3.046 0.926 -11.874 1.00 95.25 86 ILE A CA 1
ATOM 688 C C . ILE A 1 86 ? 2.369 0.625 -10.539 1.00 95.25 86 ILE A C 1
ATOM 690 O O . ILE A 1 86 ? 1.726 -0.417 -10.381 1.00 95.25 86 ILE A O 1
ATOM 694 N N . ILE A 1 87 ? 2.453 1.551 -9.582 1.00 96.81 87 ILE A N 1
ATOM 695 C CA . ILE A 1 87 ? 1.677 1.479 -8.338 1.00 96.81 87 ILE A CA 1
ATOM 696 C C . ILE A 1 87 ? 0.366 2.250 -8.496 1.00 96.81 87 ILE A C 1
ATOM 698 O O . ILE A 1 87 ? 0.361 3.473 -8.619 1.00 96.81 87 ILE A O 1
ATOM 702 N N . ASN A 1 88 ? -0.769 1.556 -8.386 1.00 96.38 88 ASN A N 1
ATOM 703 C CA . ASN A 1 88 ? -2.080 2.199 -8.375 1.00 96.38 88 ASN A CA 1
ATOM 704 C C . ASN A 1 88 ? -2.592 2.346 -6.941 1.00 96.38 88 ASN A C 1
ATOM 706 O O . ASN A 1 88 ? -2.814 1.363 -6.225 1.00 96.38 88 ASN A O 1
ATOM 710 N N . ILE A 1 89 ? -2.837 3.592 -6.536 1.00 96.88 89 ILE A N 1
ATOM 711 C CA . ILE A 1 89 ? -3.368 3.931 -5.215 1.00 96.88 89 ILE A CA 1
ATOM 712 C C . ILE A 1 89 ? -4.821 4.369 -5.364 1.00 96.88 89 ILE A C 1
ATOM 714 O O . ILE A 1 89 ? -5.124 5.462 -5.838 1.00 96.88 89 ILE A O 1
ATOM 718 N N . ARG A 1 90 ? -5.744 3.527 -4.901 1.00 96.31 90 ARG A N 1
ATOM 719 C CA . ARG A 1 90 ? -7.159 3.874 -4.796 1.00 96.31 90 ARG A CA 1
ATOM 720 C C . ARG A 1 90 ? -7.460 4.368 -3.389 1.00 96.31 90 ARG A C 1
ATOM 722 O O . ARG A 1 90 ? -7.620 3.577 -2.456 1.00 96.31 90 ARG A O 1
ATOM 729 N N . THR A 1 91 ? -7.600 5.678 -3.256 1.00 94.62 91 THR A N 1
ATOM 730 C CA . THR A 1 91 ? -8.066 6.323 -2.029 1.00 94.62 91 THR A CA 1
ATOM 731 C C . THR A 1 91 ? -9.589 6.441 -2.045 1.00 94.62 91 THR A C 1
ATOM 733 O O . THR A 1 91 ? -10.213 6.864 -3.015 1.00 94.62 91 THR A O 1
ATOM 736 N N . SER A 1 92 ? -10.226 6.019 -0.960 1.00 94.75 92 SER A N 1
ATOM 737 C CA . SER A 1 92 ? -11.658 6.200 -0.737 1.00 94.75 92 SER A CA 1
ATOM 738 C C . SER A 1 92 ? -11.884 6.666 0.694 1.00 94.75 92 SER A C 1
ATOM 740 O O . SER A 1 92 ? -11.047 6.434 1.564 1.00 94.75 92 SER A O 1
ATOM 742 N N . ARG A 1 93 ? -13.047 7.265 0.976 1.00 93.44 93 ARG A N 1
ATOM 743 C CA . ARG A 1 93 ? -13.374 7.779 2.320 1.00 93.44 93 ARG A CA 1
ATOM 744 C C . ARG A 1 93 ? -13.220 6.726 3.430 1.00 93.44 93 ARG A C 1
ATOM 746 O O . ARG A 1 93 ? -12.919 7.069 4.565 1.00 93.44 93 ARG A O 1
ATOM 753 N N . ASN A 1 94 ? -13.427 5.451 3.100 1.00 93.56 94 ASN A N 1
ATOM 754 C CA . ASN A 1 94 ? -13.496 4.363 4.076 1.00 93.56 94 ASN A CA 1
ATOM 755 C C . ASN A 1 94 ? -12.291 3.411 4.028 1.00 93.56 94 ASN A C 1
ATOM 757 O O . ASN A 1 94 ? -12.217 2.496 4.852 1.00 93.56 94 ASN A O 1
ATOM 761 N N . ASN A 1 95 ? -11.399 3.554 3.043 1.00 95.75 95 ASN A N 1
ATOM 762 C CA . ASN A 1 95 ? -10.257 2.661 2.855 1.00 95.75 95 ASN A CA 1
ATOM 763 C C . ASN A 1 95 ? -9.270 3.209 1.817 1.00 95.75 95 ASN A C 1
ATOM 765 O O . ASN A 1 95 ? -9.692 3.813 0.829 1.00 95.75 95 ASN A O 1
ATOM 769 N N . THR A 1 96 ? -7.999 2.852 1.968 1.00 96.94 96 THR A N 1
ATOM 770 C CA . THR A 1 96 ? -6.981 3.007 0.925 1.00 96.94 96 THR A CA 1
ATOM 771 C C . THR A 1 96 ? -6.509 1.627 0.488 1.00 96.94 96 THR A C 1
ATOM 773 O O . THR A 1 96 ? -6.201 0.766 1.318 1.00 96.94 96 THR A O 1
ATOM 776 N N . ILE A 1 97 ? -6.507 1.396 -0.821 1.00 97.12 97 ILE A N 1
ATOM 777 C CA . ILE A 1 97 ? -6.053 0.153 -1.446 1.00 97.12 97 ILE A CA 1
ATOM 778 C C . ILE A 1 97 ? -4.905 0.511 -2.380 1.00 97.12 97 ILE A C 1
ATOM 780 O O . ILE A 1 97 ? -5.031 1.432 -3.182 1.00 97.12 97 ILE A O 1
ATOM 784 N N . ILE A 1 98 ? -3.805 -0.217 -2.264 1.00 97.56 98 ILE A N 1
ATOM 785 C CA . ILE A 1 98 ? -2.588 -0.038 -3.047 1.00 97.56 98 ILE A CA 1
ATOM 786 C C . ILE A 1 98 ? -2.347 -1.344 -3.796 1.00 97.56 98 ILE A C 1
ATOM 788 O O . ILE A 1 98 ? -2.407 -2.423 -3.203 1.00 97.56 98 ILE A O 1
ATOM 792 N N . ASN A 1 99 ? -2.095 -1.272 -5.094 1.00 96.75 99 ASN A N 1
ATOM 793 C CA . ASN A 1 99 ? -1.618 -2.419 -5.849 1.00 96.75 99 ASN A CA 1
ATOM 794 C C . ASN A 1 99 ? -0.429 -2.038 -6.720 1.00 96.75 99 ASN A C 1
ATOM 796 O O . ASN A 1 99 ? -0.224 -0.866 -7.013 1.00 96.75 99 ASN A O 1
ATOM 800 N N . VAL A 1 100 ? 0.339 -3.044 -7.114 1.00 96.81 100 VAL A N 1
ATOM 801 C CA . VAL A 1 100 ? 1.371 -2.917 -8.140 1.00 96.81 100 VAL A CA 1
ATOM 802 C C . VAL A 1 100 ? 0.974 -3.763 -9.342 1.00 96.81 100 VAL A C 1
ATOM 804 O O . VAL A 1 100 ? 0.488 -4.895 -9.198 1.00 96.81 100 VAL A O 1
ATOM 807 N N . THR A 1 101 ? 1.178 -3.204 -10.523 1.00 96.25 101 THR A N 1
ATOM 808 C CA . THR A 1 101 ? 0.937 -3.838 -11.815 1.00 96.25 101 THR A CA 1
ATOM 809 C C . THR A 1 101 ? 2.202 -3.807 -12.662 1.00 96.25 101 THR A C 1
ATOM 811 O O . THR A 1 101 ? 3.018 -2.904 -12.515 1.00 96.25 101 THR A O 1
ATOM 814 N N . ASP A 1 102 ? 2.337 -4.772 -13.568 1.00 93.25 102 ASP A N 1
ATOM 815 C CA . ASP A 1 102 ? 3.311 -4.695 -14.670 1.00 93.25 102 ASP A CA 1
ATOM 816 C C . ASP A 1 102 ? 2.996 -3.526 -15.615 1.00 93.25 102 ASP A C 1
ATOM 818 O O . ASP A 1 102 ? 1.892 -2.971 -15.592 1.00 93.25 102 ASP A O 1
ATOM 822 N N . GLU A 1 103 ? 3.914 -3.261 -16.541 1.00 90.88 103 GLU A N 1
ATOM 823 C CA . GLU A 1 103 ? 3.758 -2.357 -17.684 1.00 90.88 103 GLU A CA 1
ATOM 824 C C . GLU A 1 103 ? 2.531 -2.701 -18.550 1.00 90.88 103 GLU A C 1
ATOM 826 O O . GLU A 1 103 ? 1.910 -1.841 -19.173 1.00 90.88 103 GLU A O 1
ATOM 831 N N . LYS A 1 104 ? 2.125 -3.977 -18.546 1.00 92.62 104 LYS A N 1
ATOM 832 C CA . LYS A 1 104 ? 0.929 -4.485 -19.244 1.00 92.62 104 LYS A CA 1
ATOM 833 C C . LYS A 1 104 ? -0.361 -4.378 -18.426 1.00 92.62 104 LYS A C 1
ATOM 835 O O . LYS A 1 104 ? -1.407 -4.835 -18.881 1.00 92.62 104 LYS A O 1
ATOM 840 N N . GLY A 1 105 ? -0.303 -3.843 -17.206 1.00 91.62 105 GLY A N 1
ATOM 841 C CA . GLY A 1 105 ? -1.458 -3.712 -16.313 1.00 91.62 105 GLY A CA 1
ATOM 842 C C . GLY A 1 105 ? -1.844 -4.995 -15.567 1.00 91.62 105 GLY A C 1
ATOM 843 O O . GLY A 1 105 ? -2.923 -5.064 -14.979 1.00 91.62 105 GLY A O 1
ATOM 844 N N . VAL A 1 106 ? -0.988 -6.024 -15.561 1.00 94.62 106 VAL A N 1
ATOM 845 C CA . VAL A 1 106 ? -1.251 -7.274 -14.828 1.00 94.62 106 VAL A CA 1
ATOM 846 C C . VAL A 1 106 ? -0.921 -7.079 -13.341 1.00 94.62 106 VAL A C 1
ATOM 848 O O . VAL A 1 106 ? 0.234 -6.785 -13.026 1.00 94.62 106 VAL A O 1
ATOM 851 N N . PRO A 1 107 ? -1.876 -7.254 -12.407 1.00 94.00 107 PRO A N 1
ATOM 852 C CA . PRO A 1 107 ? -1.633 -7.041 -10.982 1.00 94.00 107 PRO A CA 1
ATOM 853 C C . PRO A 1 107 ? -0.742 -8.139 -10.392 1.00 94.00 107 PRO A C 1
ATOM 855 O O . PRO A 1 107 ? -1.048 -9.324 -10.508 1.00 94.00 107 PRO A O 1
ATOM 858 N N . LYS A 1 108 ? 0.344 -7.746 -9.715 1.00 93.50 108 LYS A N 1
ATOM 859 C CA . LYS A 1 108 ? 1.284 -8.679 -9.058 1.00 93.50 108 LYS A CA 1
ATOM 860 C C . LYS A 1 108 ? 1.038 -8.790 -7.559 1.00 93.50 108 LYS A C 1
ATOM 862 O O . LYS A 1 108 ? 1.156 -9.870 -6.983 1.00 93.50 108 LYS A O 1
ATOM 867 N N . PHE A 1 109 ? 0.727 -7.671 -6.909 1.00 95.06 109 PHE A N 1
ATOM 868 C CA . PHE A 1 109 ? 0.539 -7.623 -5.463 1.00 95.06 109 PHE A CA 1
ATOM 869 C C . PHE A 1 109 ? -0.445 -6.520 -5.069 1.00 95.06 109 PHE A C 1
ATOM 871 O O . PHE A 1 109 ? -0.467 -5.447 -5.668 1.00 95.06 109 PHE A O 1
ATOM 878 N N . ILE A 1 110 ? -1.278 -6.802 -4.066 1.00 96.31 110 ILE A N 1
ATOM 879 C CA . ILE A 1 110 ? -2.331 -5.908 -3.577 1.00 96.31 110 ILE A CA 1
ATOM 880 C C . ILE A 1 110 ? -2.254 -5.859 -2.055 1.00 96.31 110 ILE A C 1
ATOM 882 O O . ILE A 1 110 ? -2.150 -6.890 -1.392 1.00 96.31 110 ILE A O 1
ATOM 886 N N . HIS A 1 111 ? -2.376 -4.659 -1.501 1.00 97.06 111 HIS A N 1
ATOM 887 C CA . HIS A 1 111 ? -2.487 -4.419 -0.073 1.00 97.06 111 HIS A CA 1
ATOM 888 C C . HIS A 1 111 ? -3.541 -3.349 0.200 1.00 97.06 111 HIS A C 1
ATOM 890 O O . HIS A 1 111 ? -3.855 -2.506 -0.634 1.00 97.06 111 HIS A O 1
ATOM 896 N N . SER A 1 112 ? -4.131 -3.374 1.385 1.00 97.44 112 SER A N 1
ATOM 897 C CA . SER A 1 112 ? -5.028 -2.310 1.834 1.00 97.44 112 SER A CA 1
ATOM 898 C C . SER A 1 112 ? -4.912 -2.093 3.331 1.00 97.44 112 SER A C 1
ATOM 900 O O . SER A 1 112 ? -4.405 -2.972 4.033 1.00 97.44 112 SER A O 1
ATOM 902 N N . CYS A 1 113 ? -5.466 -0.984 3.823 1.00 97.38 113 CYS A N 1
ATOM 903 C CA . CYS A 1 113 ? -5.555 -0.723 5.261 1.00 97.38 113 CYS A CA 1
ATOM 904 C C . CYS A 1 113 ? -6.296 -1.843 6.009 1.00 97.38 113 CYS A C 1
ATOM 906 O O . CYS A 1 113 ? -6.011 -2.117 7.170 1.00 97.38 113 CYS A O 1
ATOM 908 N N . GLY A 1 114 ? -7.246 -2.517 5.352 1.00 96.50 114 GLY A N 1
ATOM 909 C CA . GLY A 1 114 ? -7.932 -3.673 5.932 1.00 96.50 114 GLY A CA 1
ATOM 910 C C . GLY A 1 114 ? -7.019 -4.890 6.112 1.00 96.50 114 GLY A C 1
ATOM 911 O O . GLY A 1 114 ? -7.101 -5.552 7.142 1.00 96.50 114 GLY A O 1
ATOM 912 N N . ILE A 1 115 ? -6.138 -5.157 5.140 1.00 96.06 115 ILE A N 1
ATOM 913 C CA . ILE A 1 115 ? -5.162 -6.264 5.193 1.00 96.06 115 ILE A CA 1
ATOM 914 C C . ILE A 1 115 ? -4.088 -5.984 6.249 1.00 96.06 115 ILE A C 1
ATOM 916 O O . ILE A 1 115 ? -3.658 -6.901 6.937 1.00 96.06 115 ILE A O 1
ATOM 920 N N . GLU A 1 116 ? -3.713 -4.715 6.423 1.00 96.00 116 GLU A N 1
ATOM 921 C CA . GLU A 1 116 ? -2.782 -4.273 7.472 1.00 96.00 116 GLU A CA 1
ATOM 922 C C . GLU A 1 116 ? -3.363 -4.451 8.890 1.00 96.00 116 GLU A C 1
ATOM 924 O O . GLU A 1 116 ? -2.641 -4.416 9.880 1.00 96.00 116 GLU A O 1
ATOM 929 N N . GLY A 1 117 ? -4.678 -4.680 9.006 1.00 96.31 117 GLY A N 1
ATOM 930 C CA . GLY A 1 117 ? -5.357 -4.974 10.271 1.00 96.31 117 GLY A CA 1
ATOM 931 C C . GLY A 1 117 ? -6.193 -3.822 10.828 1.00 96.31 117 GLY A C 1
ATOM 932 O O . GLY A 1 117 ? -6.821 -3.972 11.883 1.00 96.31 117 GLY A O 1
ATOM 933 N N . PHE A 1 118 ? -6.281 -2.686 10.129 1.00 96.62 118 PHE A N 1
ATOM 934 C CA . PHE A 1 118 ? -7.176 -1.603 10.531 1.00 96.62 118 PHE A CA 1
ATOM 935 C C . PHE A 1 118 ? -8.639 -2.017 10.332 1.00 96.62 118 PHE A C 1
ATOM 937 O O . PHE A 1 118 ? -9.039 -2.551 9.296 1.00 96.62 118 PHE A O 1
ATOM 944 N N . LYS A 1 119 ? -9.475 -1.744 11.338 1.00 95.44 119 LYS A N 1
ATOM 945 C CA . LYS A 1 119 ? -10.896 -2.124 11.354 1.00 95.44 119 LYS A CA 1
ATOM 946 C C . LYS A 1 119 ? -11.799 -0.894 11.306 1.00 95.44 119 LYS A C 1
ATOM 948 O O . LYS A 1 119 ? -11.491 0.143 11.898 1.00 95.44 119 LYS A O 1
ATOM 953 N N . ASN A 1 120 ? -12.948 -1.034 10.644 1.00 94.38 120 ASN A N 1
ATOM 954 C CA . ASN A 1 120 ? -14.020 -0.031 10.600 1.00 94.38 120 ASN A CA 1
ATOM 955 C C . ASN A 1 120 ? -13.505 1.366 10.199 1.00 94.38 120 ASN A C 1
ATOM 957 O O . ASN A 1 120 ? -12.745 1.485 9.238 1.00 94.38 120 ASN A O 1
ATOM 961 N N . ALA A 1 121 ? -13.891 2.404 10.947 1.00 93.06 121 ALA A N 1
ATOM 962 C CA . ALA A 1 121 ? -13.525 3.798 10.701 1.00 93.06 121 ALA A CA 1
ATOM 963 C C . ALA A 1 121 ? -12.006 4.054 10.691 1.00 93.06 121 ALA A C 1
ATOM 965 O O . ALA A 1 121 ? -11.555 5.007 10.063 1.00 93.06 121 ALA A O 1
ATOM 966 N N . ARG A 1 122 ? -11.196 3.191 11.326 1.00 93.25 122 ARG A N 1
ATOM 967 C CA . ARG A 1 122 ? -9.733 3.359 11.363 1.00 93.25 122 ARG A CA 1
ATOM 968 C C . ARG A 1 122 ? -9.073 3.120 9.999 1.00 93.25 122 ARG A C 1
ATOM 970 O O . ARG A 1 122 ? -7.984 3.632 9.775 1.00 93.25 122 ARG A O 1
ATOM 977 N N . LYS A 1 123 ? -9.733 2.408 9.074 1.00 95.06 123 LYS A N 1
ATOM 978 C CA . LYS A 1 123 ? -9.220 2.147 7.712 1.00 95.06 123 LYS A CA 1
ATOM 979 C C . LYS A 1 123 ? -9.112 3.400 6.842 1.00 95.06 123 LYS A C 1
ATOM 981 O O . LYS A 1 123 ? -8.254 3.449 5.971 1.00 95.06 123 LYS A O 1
ATOM 986 N N . GLY A 1 124 ? -9.981 4.386 7.067 1.00 91.81 124 GLY A N 1
ATOM 987 C CA . GLY A 1 124 ? -10.023 5.638 6.304 1.00 91.81 124 GLY A CA 1
ATOM 988 C C . GLY A 1 124 ? -9.118 6.737 6.861 1.00 91.81 124 GLY A C 1
ATOM 989 O O . GLY A 1 124 ? -9.333 7.904 6.560 1.00 91.81 124 GLY A O 1
ATOM 990 N N . THR A 1 125 ? -8.158 6.397 7.726 1.00 93.62 125 THR A N 1
ATOM 991 C CA . THR A 1 125 ? -7.260 7.374 8.356 1.00 93.62 125 THR A CA 1
ATOM 992 C C . THR A 1 125 ? -5.933 7.474 7.606 1.00 93.62 125 THR A C 1
ATOM 994 O O . THR A 1 125 ? -5.450 6.483 7.056 1.00 93.62 125 THR A O 1
ATOM 997 N N . ASN A 1 126 ? -5.304 8.655 7.633 1.00 93.81 126 ASN A N 1
ATOM 998 C CA . ASN A 1 126 ? -3.986 8.870 7.021 1.00 93.81 126 ASN A CA 1
ATOM 999 C C . ASN A 1 126 ? -2.917 7.949 7.626 1.00 93.81 126 ASN A C 1
ATOM 1001 O O . ASN A 1 126 ? -2.098 7.402 6.896 1.00 93.81 126 ASN A O 1
ATOM 1005 N N . ILE A 1 127 ? -2.979 7.711 8.941 1.00 93.00 127 ILE A N 1
ATOM 1006 C CA . ILE A 1 127 ? -2.065 6.801 9.648 1.00 93.00 127 ILE A CA 1
ATOM 1007 C C . ILE A 1 127 ? -2.181 5.372 9.110 1.00 93.00 127 ILE A C 1
ATOM 1009 O O . ILE A 1 127 ? -1.169 4.717 8.871 1.00 93.00 127 ILE A O 1
ATOM 1013 N N . ALA A 1 128 ? -3.405 4.896 8.862 1.00 94.19 128 ALA A N 1
ATOM 1014 C CA . ALA A 1 128 ? -3.608 3.568 8.295 1.00 94.19 128 ALA A CA 1
ATOM 1015 C C . ALA A 1 128 ? -3.038 3.454 6.878 1.00 94.19 128 ALA A C 1
ATOM 1017 O O . ALA A 1 128 ? -2.391 2.457 6.553 1.00 94.19 128 ALA A O 1
ATOM 1018 N N . ALA A 1 129 ? -3.236 4.485 6.052 1.00 95.00 129 ALA A N 1
ATOM 1019 C CA . ALA A 1 129 ? -2.692 4.528 4.701 1.00 95.00 129 ALA A CA 1
ATOM 1020 C C . ALA A 1 129 ? -1.154 4.541 4.703 1.00 95.00 129 ALA A C 1
ATOM 1022 O O . ALA A 1 129 ? -0.546 3.760 3.977 1.00 95.00 129 ALA A O 1
ATOM 1023 N N . GLN A 1 130 ? -0.530 5.359 5.556 1.00 95.38 130 GLN A N 1
ATOM 1024 C CA . GLN A 1 130 ? 0.929 5.441 5.681 1.00 95.38 130 GLN A CA 1
ATOM 1025 C C . GLN A 1 130 ? 1.539 4.123 6.171 1.00 95.38 130 GLN A C 1
ATOM 1027 O O . GLN A 1 130 ? 2.466 3.618 5.547 1.00 95.38 130 GLN A O 1
ATOM 1032 N N . SER A 1 131 ? 0.979 3.520 7.228 1.00 96.00 131 SER A N 1
ATOM 1033 C CA . SER A 1 131 ? 1.426 2.208 7.723 1.00 96.00 131 SER A CA 1
ATOM 1034 C C . SER A 1 131 ? 1.341 1.146 6.627 1.00 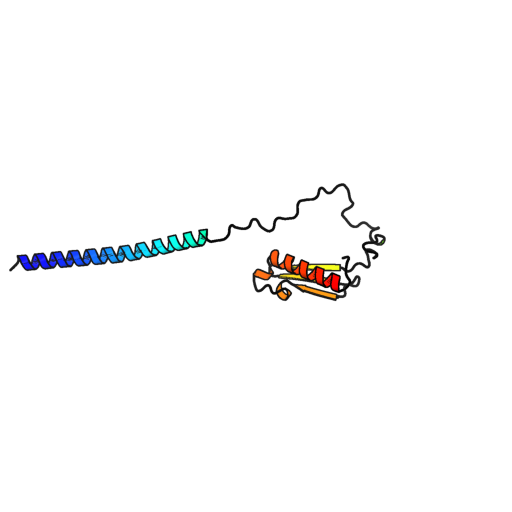96.00 131 SER A C 1
ATOM 1036 O O . SER A 1 131 ? 2.297 0.415 6.389 1.00 96.00 131 SER A O 1
ATOM 1038 N N . THR A 1 132 ? 0.219 1.117 5.900 1.00 96.75 132 THR A N 1
ATOM 1039 C CA . THR A 1 132 ? 0.023 0.194 4.775 1.00 96.75 132 THR A CA 1
ATOM 1040 C C . THR A 1 132 ? 1.056 0.426 3.675 1.00 96.75 132 THR A C 1
ATOM 1042 O O . THR A 1 132 ? 1.571 -0.540 3.125 1.00 96.75 132 THR A O 1
ATOM 1045 N N . ALA A 1 133 ? 1.375 1.682 3.350 1.00 96.19 133 ALA A N 1
ATOM 1046 C CA . ALA A 1 133 ? 2.352 2.021 2.318 1.00 96.19 133 ALA A CA 1
ATOM 1047 C C . ALA A 1 133 ? 3.774 1.571 2.690 1.00 96.19 133 ALA A C 1
ATOM 1049 O O . ALA A 1 133 ? 4.470 1.014 1.846 1.00 96.19 133 ALA A O 1
ATOM 1050 N N . VAL A 1 134 ? 4.183 1.737 3.953 1.00 95.81 134 VAL A N 1
ATOM 1051 C CA . VAL A 1 134 ? 5.497 1.283 4.444 1.00 95.81 134 VAL A CA 1
ATOM 1052 C C . VAL A 1 134 ? 5.613 -0.240 4.361 1.00 95.81 134 VAL A C 1
ATOM 1054 O O . VAL A 1 134 ? 6.576 -0.763 3.796 1.00 95.81 134 VAL A O 1
ATOM 1057 N N . THR A 1 135 ? 4.610 -0.965 4.865 1.00 96.50 135 THR A N 1
ATOM 1058 C CA . THR A 1 135 ? 4.580 -2.434 4.801 1.00 96.50 135 THR A CA 1
ATOM 1059 C C . THR A 1 135 ? 4.513 -2.933 3.355 1.00 96.50 135 THR A C 1
ATOM 1061 O O . THR A 1 135 ? 5.182 -3.904 2.997 1.00 96.50 135 THR A O 1
ATOM 1064 N N . PHE A 1 136 ? 3.745 -2.255 2.498 1.00 96.88 136 PHE A N 1
ATOM 1065 C CA . PHE A 1 136 ? 3.657 -2.550 1.070 1.00 96.88 136 PHE A CA 1
ATOM 1066 C C . PHE A 1 136 ? 5.007 -2.380 0.368 1.00 96.88 136 PHE A C 1
ATOM 1068 O O . PHE A 1 136 ? 5.449 -3.319 -0.288 1.00 96.88 136 PHE A O 1
ATOM 1075 N N . GLY A 1 137 ? 5.684 -1.243 0.555 1.00 95.88 137 GLY A N 1
ATOM 1076 C CA . GLY A 1 137 ? 6.993 -0.968 -0.044 1.00 95.88 137 GLY A CA 1
ATOM 1077 C C . GLY A 1 137 ? 8.049 -1.990 0.370 1.00 95.88 137 GLY A C 1
ATOM 1078 O O . GLY A 1 137 ? 8.750 -2.533 -0.478 1.00 95.88 137 GLY A O 1
ATOM 1079 N N . ARG A 1 138 ? 8.089 -2.368 1.654 1.00 96.19 138 ARG A N 1
ATOM 1080 C CA . ARG A 1 138 ? 8.992 -3.429 2.124 1.00 96.19 138 ARG A CA 1
ATOM 1081 C C . ARG A 1 138 ? 8.741 -4.765 1.412 1.00 96.19 138 ARG A C 1
ATOM 1083 O O . ARG A 1 138 ? 9.688 -5.415 0.981 1.00 96.19 138 ARG A O 1
ATOM 1090 N N . ARG A 1 139 ? 7.474 -5.160 1.250 1.00 95.38 139 ARG A N 1
ATOM 1091 C CA . ARG A 1 139 ? 7.106 -6.396 0.536 1.00 95.38 139 ARG A CA 1
ATOM 1092 C C . ARG A 1 139 ? 7.386 -6.334 -0.966 1.00 95.38 139 ARG A C 1
ATOM 1094 O O . ARG A 1 139 ? 7.555 -7.383 -1.580 1.00 95.38 139 ARG A O 1
ATOM 1101 N N . LEU A 1 140 ? 7.394 -5.144 -1.568 1.00 95.38 140 LEU A N 1
ATOM 1102 C CA . LEU A 1 140 ? 7.784 -4.966 -2.969 1.00 95.38 140 LEU A CA 1
ATOM 1103 C C . LEU A 1 140 ? 9.282 -5.186 -3.169 1.00 95.38 140 LEU A C 1
ATOM 1105 O O . LEU A 1 140 ? 9.656 -5.934 -4.069 1.00 95.38 140 LEU A O 1
ATOM 1109 N N . ILE A 1 141 ? 10.110 -4.634 -2.281 1.00 95.12 141 ILE A N 1
ATOM 1110 C CA . ILE A 1 141 ? 11.565 -4.847 -2.297 1.00 95.12 141 ILE A CA 1
ATOM 1111 C C . ILE A 1 141 ? 11.882 -6.340 -2.123 1.00 95.12 141 ILE A C 1
ATOM 1113 O O . ILE A 1 141 ? 12.672 -6.906 -2.870 1.00 95.12 141 ILE A O 1
ATOM 1117 N N . GLU A 1 142 ? 11.184 -7.036 -1.216 1.00 94.88 142 GLU A N 1
ATOM 1118 C CA . GLU A 1 142 ? 11.303 -8.499 -1.052 1.00 94.88 142 GLU A CA 1
ATOM 1119 C C . GLU A 1 142 ? 10.930 -9.287 -2.329 1.00 94.88 142 GLU A C 1
ATOM 1121 O O . GLU A 1 142 ? 11.366 -10.424 -2.508 1.00 94.88 142 GLU A O 1
ATOM 1126 N N . LYS A 1 143 ? 10.133 -8.698 -3.230 1.00 92.00 143 LYS A N 1
ATOM 1127 C CA . LYS A 1 143 ? 9.759 -9.265 -4.536 1.00 92.00 143 LYS A CA 1
ATOM 1128 C C . LYS A 1 143 ? 10.685 -8.830 -5.680 1.00 92.00 143 LYS A C 1
ATOM 1130 O O . LYS A 1 143 ? 10.436 -9.236 -6.813 1.00 92.00 143 LYS A O 1
ATOM 1135 N N . GLY A 1 144 ? 11.723 -8.041 -5.400 1.00 91.62 144 GLY A N 1
ATOM 1136 C CA . GLY A 1 144 ? 12.672 -7.527 -6.392 1.00 91.62 144 GLY A CA 1
ATOM 1137 C C . GLY A 1 144 ? 12.163 -6.323 -7.187 1.00 91.62 144 GLY A C 1
ATOM 1138 O O . GLY A 1 144 ? 12.635 -6.087 -8.295 1.00 91.62 144 GLY A O 1
ATOM 1139 N N . ILE A 1 145 ? 11.171 -5.595 -6.664 1.00 92.00 145 ILE A N 1
ATOM 1140 C CA . ILE A 1 145 ? 10.688 -4.345 -7.259 1.00 92.00 145 ILE A CA 1
ATOM 1141 C C . ILE A 1 145 ? 11.276 -3.185 -6.458 1.00 92.00 145 ILE A C 1
ATOM 1143 O O . ILE A 1 145 ? 10.769 -2.846 -5.388 1.00 92.00 145 ILE A O 1
ATOM 1147 N N . ASP A 1 146 ? 12.329 -2.581 -7.006 1.00 90.25 146 ASP A N 1
ATOM 1148 C CA . ASP A 1 146 ? 13.067 -1.496 -6.349 1.00 90.25 146 ASP A CA 1
ATOM 1149 C C . ASP A 1 146 ? 12.677 -0.102 -6.869 1.00 90.25 146 ASP A C 1
ATOM 1151 O O . ASP A 1 146 ? 12.852 0.891 -6.169 1.00 90.25 146 ASP A O 1
ATOM 1155 N N . THR A 1 147 ? 12.159 -0.007 -8.099 1.00 90.81 147 THR A N 1
ATOM 1156 C CA . THR A 1 147 ? 11.811 1.255 -8.781 1.00 90.81 147 THR A CA 1
ATOM 1157 C C . THR A 1 147 ? 10.401 1.167 -9.369 1.00 90.81 147 THR A C 1
ATOM 1159 O O . THR A 1 147 ? 10.065 0.147 -9.973 1.00 90.81 147 THR A O 1
ATOM 1162 N N . VAL A 1 148 ? 9.594 2.216 -9.168 1.00 86.81 148 VAL A N 1
ATOM 1163 C CA . VAL A 1 148 ? 8.147 2.332 -9.456 1.00 86.81 148 VAL A CA 1
ATOM 1164 C C . VAL A 1 148 ? 7.764 3.775 -9.767 1.00 86.81 148 VAL A C 1
ATOM 1166 O O . VAL A 1 148 ? 8.497 4.675 -9.295 1.00 86.81 148 VAL A O 1
#

Organism: Sitophilus oryzae (NCBI:tx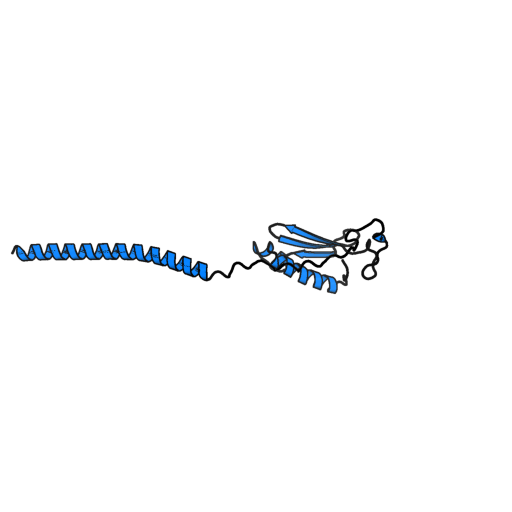id7048)

InterPro domains:
  IPR001971 Small ribosomal subunit protein uS11 [PF00411] (86-148)
  IPR001971 Small ribosomal subunit protein uS11 [PTHR11759] (81-147)
  IPR036967 Small ribosomal subunit protein uS11 superfamily [G3DSA:3.30.420.80] (71-148)